Protein AF-A0A842VPJ2-F1 (afdb_monomer)

pLDDT: mean 79.53, std 15.37, range [38.62, 92.56]

Solvent-accessible surface area (backbone atoms only — not comparable to full-atom values): 7334 Å² total; per-residue (Å²): 133,56,75,64,55,56,50,52,54,50,51,54,53,50,52,51,50,52,53,52,52,51,49,50,48,55,50,49,56,51,44,50,72,58,50,77,75,62,85,78,90,66,88,62,75,72,79,68,69,57,56,67,57,38,39,53,52,50,53,52,51,48,57,45,33,76,76,62,39,69,60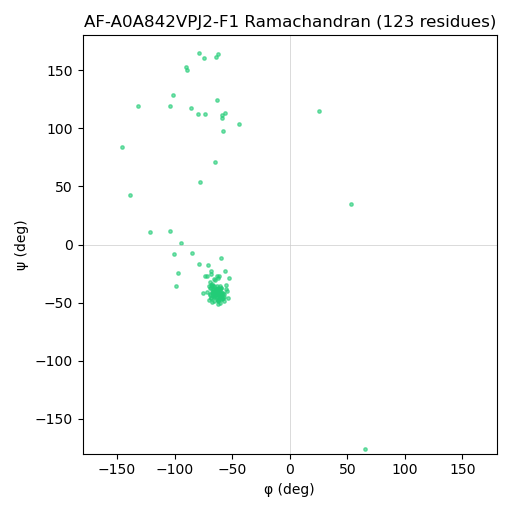,55,47,48,50,53,48,67,74,48,54,71,68,48,50,51,52,37,30,60,51,63,72,52,89,72,61,86,92,53,83,42,63,68,50,53,33,54,50,53,50,51,53,48,53,50,51,51,53,53,59,62,72,75,107

Structure (mmCIF, N/CA/C/O backbone):
data_AF-A0A842VPJ2-F1
#
_entry.id   AF-A0A842VPJ2-F1
#
loop_
_atom_site.group_PDB
_atom_site.id
_atom_site.type_symbol
_atom_site.label_atom_id
_atom_site.label_alt_id
_atom_site.label_comp_id
_atom_site.label_asym_id
_atom_site.label_entity_id
_atom_site.label_seq_id
_atom_site.pdbx_PDB_ins_code
_atom_site.Cartn_x
_atom_site.Cartn_y
_atom_site.Cartn_z
_atom_site.occupancy
_atom_site.B_iso_or_equiv
_atom_site.auth_seq_id
_atom_site.auth_comp_id
_atom_site.auth_asym_id
_atom_site.auth_atom_id
_atom_site.pdbx_PDB_model_num
ATOM 1 N N . MET A 1 1 ? -32.706 -4.611 47.253 1.00 58.28 1 MET A N 1
ATOM 2 C CA . MET A 1 1 ? -31.402 -4.328 46.621 1.00 58.28 1 MET A CA 1
ATOM 3 C C . MET A 1 1 ? -30.574 -3.398 47.491 1.00 58.28 1 MET A C 1
ATOM 5 O O . MET A 1 1 ? -30.997 -2.268 47.732 1.00 58.28 1 MET A O 1
ATOM 9 N N . THR A 1 2 ? -29.417 -3.854 47.962 1.00 82.69 2 THR A N 1
ATOM 10 C CA . THR A 1 2 ? -28.475 -3.043 48.752 1.00 82.69 2 THR A CA 1
ATOM 11 C C . THR A 1 2 ? -27.722 -2.041 47.863 1.00 82.69 2 THR A C 1
ATOM 13 O O . THR A 1 2 ? -27.651 -2.195 46.641 1.00 82.69 2 THR A O 1
ATOM 16 N N . LYS A 1 3 ? -27.140 -0.980 48.449 1.00 83.38 3 LYS A N 1
ATOM 17 C CA . LYS A 1 3 ? -26.315 -0.012 47.690 1.00 83.38 3 LYS A CA 1
ATOM 18 C C . LYS A 1 3 ? -25.165 -0.705 46.941 1.00 83.38 3 LYS A C 1
ATOM 20 O O . LYS A 1 3 ? -24.852 -0.315 45.821 1.00 83.38 3 LYS A O 1
ATOM 25 N N . ILE A 1 4 ? -24.597 -1.757 47.532 1.00 89.56 4 ILE A N 1
ATOM 26 C CA . ILE A 1 4 ? -23.518 -2.563 46.949 1.00 89.56 4 ILE A CA 1
ATOM 27 C C . ILE A 1 4 ? -24.004 -3.334 45.717 1.00 89.56 4 ILE A C 1
ATOM 29 O O . ILE A 1 4 ? -23.329 -3.324 44.693 1.00 89.56 4 ILE A O 1
ATOM 33 N N . GLU A 1 5 ? -25.190 -3.941 45.765 1.00 89.31 5 GLU A N 1
ATOM 34 C CA . GLU A 1 5 ? -25.774 -4.636 44.605 1.00 89.31 5 GLU A CA 1
ATOM 35 C C . GLU A 1 5 ? -26.034 -3.684 43.433 1.00 89.31 5 GLU A C 1
ATOM 37 O O . GLU A 1 5 ? -25.764 -4.028 42.283 1.00 89.31 5 GLU A O 1
ATOM 42 N N . LYS A 1 6 ? -26.471 -2.447 43.713 1.00 86.12 6 LYS A N 1
ATOM 43 C CA . LYS A 1 6 ? -26.617 -1.412 42.676 1.00 86.12 6 LYS A CA 1
ATOM 44 C C . LYS A 1 6 ? -25.277 -1.038 42.039 1.00 86.12 6 LYS A C 1
ATOM 46 O O . LYS A 1 6 ? -25.230 -0.799 40.837 1.00 86.12 6 LYS A O 1
ATOM 51 N N . ILE A 1 7 ? -24.199 -0.973 42.822 1.00 89.31 7 ILE A N 1
ATOM 52 C CA . ILE A 1 7 ? -22.852 -0.684 42.308 1.00 89.31 7 ILE A CA 1
ATOM 53 C C . ILE A 1 7 ? -22.344 -1.851 41.456 1.00 89.31 7 ILE A C 1
ATOM 55 O O . ILE A 1 7 ? -21.895 -1.619 40.339 1.00 89.31 7 ILE A O 1
ATOM 59 N N . LYS A 1 8 ? -22.497 -3.098 41.920 1.00 88.94 8 LYS A N 1
ATOM 60 C CA . LYS A 1 8 ? -22.131 -4.296 41.145 1.00 88.94 8 LYS A CA 1
ATOM 61 C C . LYS A 1 8 ? -22.862 -4.357 39.802 1.00 88.94 8 LYS A C 1
ATOM 63 O O . LYS A 1 8 ? -22.237 -4.593 38.778 1.00 88.94 8 LYS A O 1
ATOM 68 N N . SER A 1 9 ? -24.158 -4.046 39.784 1.00 87.69 9 SER A N 1
ATOM 69 C CA . SER A 1 9 ? -24.937 -3.974 38.541 1.00 87.69 9 SER A CA 1
ATOM 70 C C . SER A 1 9 ? -24.441 -2.881 37.582 1.00 87.69 9 SER A C 1
ATOM 72 O O . SER A 1 9 ? -24.430 -3.090 36.370 1.00 87.69 9 SER A O 1
ATOM 74 N N . LYS A 1 10 ? -23.985 -1.730 38.098 1.00 88.88 10 LYS A N 1
ATOM 75 C CA . LYS A 1 10 ? -23.363 -0.684 37.269 1.00 88.88 10 LYS A CA 1
ATOM 76 C C . LYS A 1 10 ? -22.029 -1.137 36.679 1.00 88.88 10 LYS A C 1
ATOM 78 O O . LYS A 1 10 ? -21.795 -0.871 35.507 1.00 88.88 10 LYS A O 1
ATOM 83 N N . ILE A 1 11 ? -21.196 -1.826 37.462 1.00 92.44 11 ILE A N 1
ATOM 84 C CA . ILE A 1 11 ? -19.914 -2.379 36.994 1.00 92.44 11 ILE A CA 1
ATOM 85 C C . ILE A 1 11 ? -20.160 -3.382 35.864 1.00 92.44 11 ILE A C 1
ATOM 87 O O . ILE A 1 11 ? -19.631 -3.194 34.776 1.00 92.44 11 ILE A O 1
ATOM 91 N N . GLN A 1 12 ? -21.067 -4.339 36.070 1.00 91.56 12 GLN A N 1
ATOM 92 C CA . GLN A 1 12 ? -21.441 -5.326 35.052 1.00 91.56 12 GLN A CA 1
ATOM 93 C C . GLN A 1 12 ? -21.898 -4.665 33.742 1.00 91.56 12 GLN A C 1
ATOM 95 O O . GLN A 1 12 ? -21.573 -5.110 32.646 1.00 91.56 12 GLN A O 1
ATOM 100 N N . ARG A 1 13 ? -22.661 -3.571 33.842 1.00 89.56 13 ARG A N 1
ATOM 101 C CA . ARG A 1 13 ? -23.142 -2.834 32.669 1.00 89.56 13 ARG A CA 1
ATOM 102 C C . ARG A 1 13 ? -22.011 -2.129 31.919 1.00 89.56 13 ARG A C 1
ATOM 104 O O . ARG A 1 13 ? -22.074 -2.043 30.698 1.00 89.56 13 ARG A O 1
ATOM 111 N N . ILE A 1 14 ? -21.003 -1.632 32.634 1.00 92.31 14 ILE A N 1
ATOM 112 C CA . ILE A 1 14 ? -19.806 -1.025 32.041 1.00 92.31 14 ILE A CA 1
ATOM 113 C C . ILE A 1 14 ? -18.953 -2.095 31.355 1.00 92.31 14 ILE A C 1
ATOM 115 O O . ILE A 1 14 ? -18.493 -1.866 30.244 1.00 92.31 14 ILE A O 1
ATOM 119 N N . GLU A 1 15 ? -18.781 -3.264 31.969 1.00 92.56 15 GLU A N 1
ATOM 120 C CA . GLU A 1 15 ? -18.044 -4.384 31.368 1.00 92.56 15 GLU A CA 1
ATOM 121 C C . GLU A 1 15 ? -18.694 -4.845 30.061 1.00 92.56 15 GLU A C 1
ATOM 123 O O . GLU A 1 15 ? -18.013 -4.952 29.045 1.00 92.56 15 GLU A O 1
ATOM 128 N N . ASN A 1 16 ? -20.021 -4.997 30.052 1.00 91.19 16 ASN A N 1
ATOM 129 C CA . ASN A 1 16 ? -20.759 -5.332 28.834 1.00 91.19 16 ASN A CA 1
ATOM 130 C C . ASN A 1 16 ? -20.591 -4.256 27.748 1.00 91.19 16 ASN A C 1
ATOM 132 O O . ASN A 1 16 ? -20.350 -4.587 26.594 1.00 91.19 16 ASN A O 1
ATOM 136 N N . LEU A 1 17 ? -20.656 -2.971 28.122 1.00 90.19 17 LEU A N 1
ATOM 137 C CA . LEU A 1 17 ? -20.406 -1.859 27.196 1.00 90.19 17 LEU A CA 1
ATOM 138 C C . 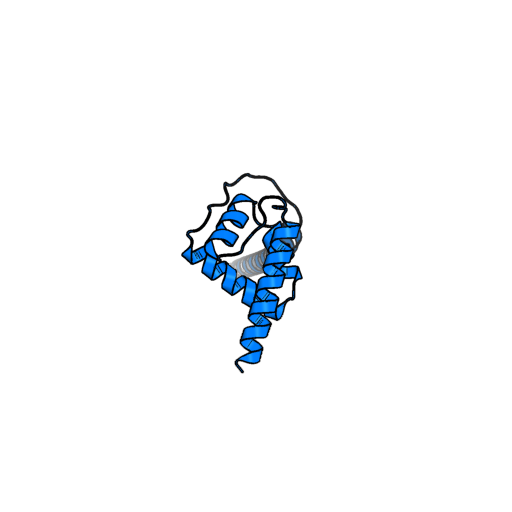LEU A 1 17 ? -18.994 -1.911 26.603 1.00 90.19 17 LEU A C 1
ATOM 140 O O . LEU A 1 17 ? -18.816 -1.647 25.420 1.00 90.19 17 LEU A O 1
ATOM 144 N N . ILE A 1 18 ? -17.989 -2.242 27.412 1.00 91.12 18 ILE A N 1
ATOM 145 C CA . ILE A 1 18 ? -16.605 -2.366 26.948 1.00 91.12 18 ILE A CA 1
ATOM 146 C C . ILE A 1 18 ? -16.466 -3.536 25.970 1.00 91.12 18 ILE A C 1
ATOM 148 O O . ILE A 1 18 ? -15.764 -3.405 24.970 1.00 91.12 18 ILE A O 1
ATOM 152 N N . ASP A 1 19 ? -17.114 -4.666 26.235 1.00 92.19 19 ASP A N 1
ATOM 153 C CA . ASP A 1 19 ? -17.050 -5.825 25.345 1.00 92.19 19 ASP A CA 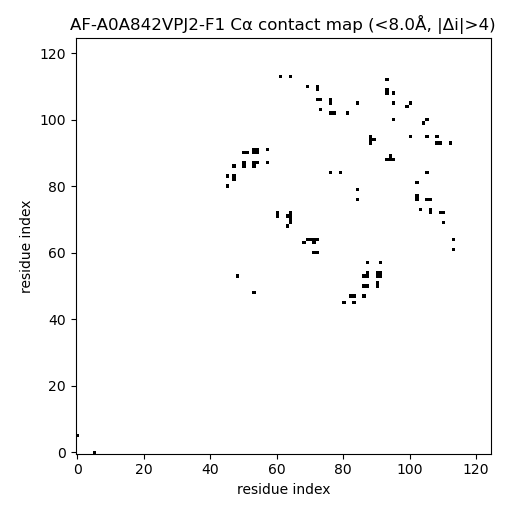1
ATOM 154 C C . ASP A 1 19 ? -17.801 -5.601 24.029 1.00 92.19 19 ASP A C 1
ATOM 156 O O . ASP A 1 19 ? -17.315 -6.031 22.981 1.00 92.19 19 ASP A O 1
ATOM 160 N N . ASP A 1 20 ? -18.917 -4.875 24.051 1.00 84.06 20 ASP A N 1
ATOM 161 C CA . ASP A 1 20 ? -19.605 -4.448 22.831 1.00 84.06 20 ASP A CA 1
ATOM 162 C C . ASP A 1 20 ? -18.724 -3.488 22.018 1.00 84.06 20 ASP A C 1
ATOM 164 O O . ASP A 1 20 ? -18.501 -3.722 20.834 1.00 84.06 20 ASP A O 1
ATOM 168 N N . LEU A 1 21 ? -18.086 -2.501 22.661 1.00 86.62 21 LEU A N 1
ATOM 169 C CA . LEU A 1 21 ? -17.133 -1.609 21.989 1.00 86.62 21 LEU A CA 1
ATOM 170 C C . LEU A 1 21 ? -15.935 -2.361 21.389 1.00 86.62 21 LEU A C 1
ATOM 172 O O . LEU A 1 21 ? -15.474 -2.016 20.306 1.00 86.62 21 LEU A O 1
ATOM 176 N N . LYS A 1 22 ? -15.415 -3.398 22.059 1.00 85.38 22 LYS A N 1
ATOM 177 C CA . LYS A 1 22 ? -14.340 -4.239 21.501 1.00 85.38 22 LYS A CA 1
ATOM 178 C C . LYS A 1 22 ? -14.807 -5.020 20.276 1.00 85.38 22 LYS A C 1
ATOM 180 O O . LYS A 1 22 ? -14.042 -5.138 19.323 1.00 85.38 22 LYS A O 1
ATOM 185 N N . LYS A 1 23 ? -16.031 -5.557 20.292 1.00 84.81 23 LYS A N 1
ATOM 186 C CA . LYS A 1 23 ? -16.614 -6.232 19.123 1.00 84.81 23 LYS A CA 1
ATOM 187 C C . LYS A 1 23 ? -16.807 -5.252 17.975 1.00 84.81 23 LYS A C 1
ATOM 189 O O . LYS A 1 23 ? -16.408 -5.581 16.867 1.00 84.81 23 LYS A O 1
ATOM 194 N N . ASP A 1 24 ? -17.307 -4.052 18.256 1.00 76.44 24 ASP A N 1
ATOM 195 C CA . ASP A 1 24 ? -17.452 -2.988 17.263 1.00 76.44 24 ASP A CA 1
ATOM 196 C C . ASP A 1 24 ? -16.094 -2.584 16.677 1.00 76.44 24 ASP A C 1
ATOM 198 O O . ASP A 1 24 ? -15.984 -2.414 15.471 1.00 76.44 24 ASP A O 1
ATOM 202 N N . ILE A 1 25 ? -15.028 -2.500 17.483 1.00 82.38 25 ILE A N 1
ATOM 203 C CA . ILE A 1 25 ? -13.665 -2.248 16.981 1.00 82.38 25 ILE A CA 1
ATOM 204 C C . ILE A 1 25 ? -13.199 -3.382 16.062 1.00 82.38 25 ILE A C 1
ATOM 206 O O . ILE A 1 25 ? -12.717 -3.106 14.969 1.00 82.38 25 ILE A O 1
ATOM 210 N N . VAL A 1 26 ? -13.364 -4.647 16.458 1.00 80.75 26 VAL A N 1
ATOM 211 C CA . VAL A 1 26 ? -12.972 -5.800 15.624 1.00 80.75 26 VAL A CA 1
ATOM 212 C C . VAL A 1 26 ? -13.781 -5.841 14.324 1.00 80.75 26 VAL A C 1
ATOM 214 O O . VAL A 1 26 ? -13.217 -6.108 13.264 1.00 80.75 26 VAL A O 1
ATOM 217 N N . GLN A 1 27 ? -15.078 -5.540 14.393 1.00 75.19 27 GLN A N 1
ATOM 218 C CA . GLN A 1 27 ? -15.973 -5.427 13.244 1.00 75.19 27 GLN A CA 1
ATOM 219 C C . GLN A 1 27 ? -15.518 -4.291 12.324 1.00 75.19 27 GLN A C 1
ATOM 221 O O . GLN A 1 27 ? -15.343 -4.509 11.136 1.00 75.19 27 GLN A O 1
ATOM 226 N N . LEU A 1 28 ? -15.218 -3.110 12.868 1.00 74.69 28 LEU A N 1
ATOM 227 C CA . LEU A 1 28 ? -14.733 -1.963 12.104 1.00 74.69 28 LEU A CA 1
ATOM 228 C C . LEU A 1 28 ? -13.346 -2.212 11.503 1.00 74.69 28 LEU A C 1
ATOM 230 O O . LEU A 1 28 ? -13.094 -1.784 10.384 1.00 74.69 28 LEU A O 1
ATOM 234 N N . GLU A 1 29 ? -12.445 -2.925 12.177 1.00 73.25 29 GLU A N 1
ATOM 235 C CA . GLU A 1 29 ? -11.147 -3.329 11.619 1.00 73.25 29 GLU A CA 1
ATOM 236 C C . GLU A 1 29 ? -11.296 -4.356 10.483 1.00 73.25 29 GLU A C 1
ATOM 238 O O . GLU A 1 29 ? -10.538 -4.318 9.510 1.00 73.25 29 GLU A O 1
ATOM 243 N N . GLN A 1 30 ? -12.272 -5.263 10.575 1.00 65.62 30 GLN A N 1
ATOM 244 C CA . GLN A 1 30 ? -12.620 -6.204 9.504 1.00 65.62 30 GLN A CA 1
ATOM 245 C C . GLN A 1 30 ? -13.317 -5.494 8.337 1.00 65.62 30 GLN A C 1
ATOM 247 O O . GLN A 1 30 ? -12.949 -5.707 7.182 1.00 65.62 30 GLN A O 1
ATOM 252 N N . ASP A 1 31 ? -14.215 -4.561 8.633 1.00 51.28 31 ASP A N 1
ATOM 253 C CA . ASP A 1 31 ? -14.910 -3.744 7.649 1.00 51.28 31 ASP A CA 1
ATOM 254 C C . ASP A 1 31 ? -13.947 -2.763 6.979 1.00 51.28 31 ASP A C 1
ATOM 256 O O . ASP A 1 31 ? -14.088 -2.528 5.788 1.00 51.28 31 ASP A O 1
ATOM 260 N N . THR A 1 32 ? -12.910 -2.251 7.655 1.00 49.16 32 THR A N 1
ATOM 261 C CA . THR A 1 32 ? -11.842 -1.437 7.032 1.00 49.16 32 THR A CA 1
ATOM 262 C C . THR A 1 32 ? -11.012 -2.284 6.060 1.00 49.16 32 THR A C 1
ATOM 264 O O . THR A 1 32 ? -10.667 -1.818 4.973 1.00 49.16 32 THR A O 1
ATOM 267 N N . LYS A 1 33 ? -10.784 -3.570 6.378 1.00 47.38 33 LYS A N 1
ATOM 268 C CA . LYS A 1 33 ? -10.193 -4.546 5.442 1.00 47.38 33 LYS A CA 1
ATOM 269 C C . LYS A 1 33 ? -11.125 -4.884 4.266 1.00 47.38 33 LYS A C 1
ATOM 271 O O . LYS A 1 33 ? -10.638 -5.288 3.209 1.00 47.38 33 LYS A O 1
ATOM 276 N N . GLU A 1 34 ? -12.440 -4.691 4.397 1.00 43.56 34 GLU A N 1
ATOM 277 C CA . GLU A 1 34 ? -13.411 -4.885 3.308 1.00 43.56 34 GLU A CA 1
ATOM 278 C C . GLU A 1 34 ? -13.808 -3.601 2.551 1.00 43.56 34 GLU A C 1
ATOM 280 O O . GLU A 1 34 ? -14.138 -3.691 1.369 1.00 43.56 34 GLU A O 1
ATOM 285 N N . THR A 1 35 ? -13.702 -2.405 3.141 1.00 41.06 35 THR A N 1
ATOM 286 C CA . THR A 1 35 ? -14.099 -1.110 2.543 1.00 41.06 35 THR A CA 1
ATOM 287 C C . THR A 1 35 ? -12.951 -0.280 1.964 1.00 41.06 35 THR A C 1
ATOM 289 O O . THR A 1 35 ? -13.223 0.605 1.150 1.00 41.06 35 THR A O 1
ATOM 292 N N . GLU A 1 36 ? -11.677 -0.650 2.163 1.00 40.66 36 GLU A N 1
ATOM 293 C CA . GLU A 1 36 ? -10.601 -0.238 1.235 1.00 40.66 36 GLU A CA 1
ATOM 294 C C . GLU A 1 36 ? -10.850 -0.730 -0.210 1.00 40.66 36 GLU A C 1
ATOM 296 O O . GLU A 1 36 ? -10.237 -0.239 -1.163 1.00 40.66 36 GLU A O 1
ATOM 301 N N . LYS A 1 37 ? -11.824 -1.632 -0.418 1.00 42.88 37 LYS A N 1
ATOM 302 C CA . LYS A 1 37 ? -12.268 -2.051 -1.752 1.00 42.88 37 LYS A CA 1
ATOM 303 C C . LYS A 1 37 ? -13.060 -0.989 -2.522 1.00 42.88 37 LYS A C 1
ATOM 305 O O . LYS A 1 37 ? -13.125 -1.118 -3.740 1.00 42.88 37 LYS A O 1
ATOM 310 N N . ASN A 1 38 ? -13.621 0.067 -1.915 1.00 39.12 38 ASN A N 1
ATOM 311 C CA . ASN A 1 38 ? -14.492 1.001 -2.651 1.00 39.12 38 ASN A CA 1
ATOM 312 C C . ASN A 1 38 ? -14.394 2.475 -2.204 1.00 39.12 38 ASN A C 1
ATOM 314 O O . ASN A 1 38 ? -15.231 2.987 -1.477 1.00 39.12 38 ASN A O 1
ATOM 318 N N . LYS A 1 39 ? -13.396 3.182 -2.753 1.00 50.50 39 LYS A N 1
ATOM 319 C CA . LYS A 1 39 ? -13.447 4.580 -3.239 1.00 50.50 39 LYS A CA 1
ATOM 320 C C . LYS A 1 39 ? -14.507 5.523 -2.624 1.00 50.50 39 LYS A C 1
ATOM 322 O O . LYS A 1 39 ? -15.646 5.552 -3.088 1.00 50.50 39 LYS A O 1
ATOM 327 N N . THR A 1 40 ? -14.035 6.548 -1.916 1.00 38.62 40 THR A N 1
ATOM 328 C CA . THR A 1 40 ? -14.586 7.906 -2.077 1.00 38.62 40 THR A CA 1
ATOM 329 C C . THR A 1 40 ? -13.476 8.935 -2.243 1.00 38.62 40 THR A C 1
ATOM 331 O O . THR A 1 40 ? -12.590 9.117 -1.413 1.00 38.62 40 THR A O 1
ATOM 334 N N . LYS A 1 41 ? -13.536 9.591 -3.405 1.00 45.28 41 LYS A N 1
ATOM 335 C CA . LYS A 1 41 ? -12.705 10.702 -3.858 1.00 45.28 41 LYS A CA 1
ATOM 336 C C . LYS A 1 41 ? -12.806 11.874 -2.877 1.00 45.28 41 LYS A C 1
ATOM 338 O O . LYS A 1 41 ? -13.672 12.727 -3.021 1.00 45.28 41 LYS A O 1
ATOM 343 N N . ILE A 1 42 ? -11.846 11.990 -1.978 1.00 41.34 42 ILE A N 1
ATOM 344 C CA . ILE A 1 42 ? -11.274 13.296 -1.672 1.00 41.34 42 ILE A CA 1
ATOM 345 C C . ILE A 1 42 ? -9.931 13.258 -2.387 1.00 41.34 42 ILE A C 1
ATOM 347 O O . ILE A 1 42 ? -9.115 12.382 -2.106 1.00 41.34 42 ILE A O 1
ATOM 351 N N . LYS A 1 43 ? -9.695 14.166 -3.342 1.00 45.62 43 LYS A N 1
ATOM 352 C CA . LYS A 1 43 ? -8.325 14.518 -3.731 1.00 45.62 43 LYS A CA 1
ATOM 353 C C . LYS A 1 43 ? -7.685 15.173 -2.499 1.00 45.62 43 LYS A C 1
ATOM 355 O O . LYS A 1 43 ? -7.480 16.378 -2.473 1.00 45.62 43 LYS A O 1
ATOM 360 N N . LYS A 1 44 ? -7.404 14.386 -1.454 1.00 44.03 44 LYS A N 1
ATOM 361 C CA . LYS A 1 44 ? -6.223 14.634 -0.648 1.00 44.03 44 LYS A CA 1
ATOM 362 C C . LYS A 1 44 ? -5.127 14.529 -1.689 1.00 44.03 44 LYS A C 1
ATOM 364 O O . LYS A 1 44 ? -4.980 13.479 -2.316 1.00 44.03 44 LYS A O 1
ATOM 369 N N . THR A 1 45 ? -4.486 15.647 -1.994 1.00 49.81 45 THR A N 1
ATOM 370 C CA . THR A 1 45 ? -3.129 15.614 -2.521 1.00 49.81 45 THR A CA 1
ATOM 371 C C . THR A 1 45 ? -2.414 14.598 -1.652 1.00 49.81 45 THR A C 1
ATOM 373 O O . THR A 1 45 ? -2.244 14.820 -0.456 1.00 49.81 45 THR A O 1
ATOM 376 N N . GLU A 1 46 ? -2.202 13.404 -2.203 1.00 67.25 46 GLU A N 1
ATOM 377 C CA . GLU A 1 46 ? -1.456 12.369 -1.514 1.00 67.25 46 GLU A CA 1
ATOM 378 C C . GLU A 1 46 ? -0.103 13.014 -1.271 1.00 67.25 46 GLU A C 1
ATOM 380 O O . GLU A 1 46 ? 0.586 13.338 -2.239 1.00 67.25 46 GLU A O 1
ATOM 385 N N . GLU A 1 47 ? 0.194 13.345 -0.012 1.00 75.50 47 GLU A N 1
ATOM 386 C CA . GLU A 1 47 ? 1.460 13.974 0.328 1.00 75.50 47 GLU A CA 1
ATOM 387 C C . GLU A 1 47 ? 2.550 13.050 -0.185 1.00 75.50 47 GLU A C 1
ATOM 389 O O . GLU A 1 47 ? 2.662 11.902 0.248 1.00 75.50 47 GLU A O 1
ATOM 394 N N . ILE A 1 48 ? 3.287 13.530 -1.185 1.00 80.19 48 ILE A N 1
ATOM 395 C CA . ILE A 1 48 ? 4.349 12.760 -1.808 1.00 80.19 48 ILE A CA 1
ATOM 396 C C . ILE A 1 48 ? 5.488 12.739 -0.792 1.00 80.19 48 ILE A C 1
ATOM 398 O O . ILE A 1 48 ? 6.077 13.793 -0.529 1.00 80.19 48 ILE A O 1
ATOM 402 N N . PRO A 1 49 ? 5.808 11.576 -0.201 1.00 81.44 49 PRO A N 1
ATOM 403 C CA . PRO A 1 49 ? 6.875 11.494 0.777 1.00 81.44 49 PRO A CA 1
ATOM 404 C C . PRO A 1 49 ? 8.215 11.837 0.128 1.00 81.44 49 PRO A C 1
ATOM 406 O O . PRO A 1 49 ? 8.388 11.755 -1.092 1.00 81.44 49 PRO A O 1
ATOM 409 N N . ASN A 1 50 ? 9.203 12.180 0.950 1.00 86.06 50 ASN A N 1
ATOM 410 C CA . ASN A 1 50 ? 10.558 12.372 0.450 1.00 86.06 50 ASN A CA 1
ATOM 411 C C . ASN A 1 50 ? 11.131 11.066 -0.147 1.00 86.06 50 ASN A C 1
ATOM 413 O O . ASN A 1 50 ? 10.647 9.957 0.096 1.00 86.06 50 ASN A O 1
ATOM 417 N N . SER A 1 51 ? 12.208 11.198 -0.920 1.00 84.88 51 SER A N 1
ATOM 418 C CA . SER A 1 51 ? 12.826 10.073 -1.631 1.00 84.88 51 SER A CA 1
ATOM 419 C C . SER A 1 51 ? 13.341 8.961 -0.713 1.00 84.88 51 SER A C 1
ATOM 421 O O . SER A 1 51 ? 13.396 7.812 -1.143 1.00 84.88 51 SER A O 1
ATOM 423 N N . LYS A 1 52 ? 13.708 9.271 0.538 1.00 84.06 52 LYS A N 1
ATOM 424 C CA . LYS A 1 52 ? 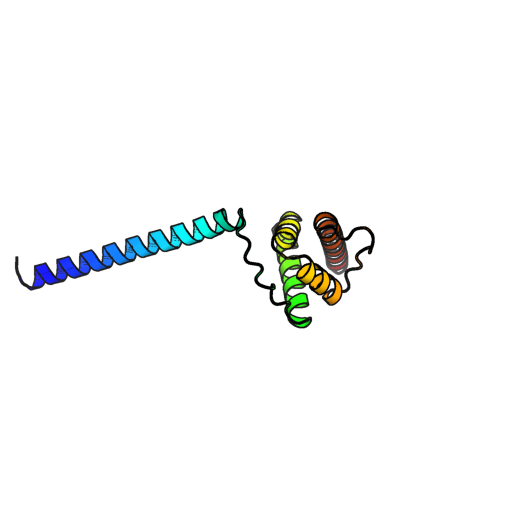14.158 8.270 1.514 1.00 84.06 52 LYS A CA 1
ATOM 425 C C . LYS A 1 52 ? 13.001 7.353 1.910 1.00 84.06 52 LYS A C 1
ATOM 427 O O . LYS A 1 52 ? 13.129 6.140 1.794 1.00 84.06 52 LYS A O 1
ATOM 432 N N . ILE A 1 53 ? 11.858 7.935 2.266 1.00 84.81 53 ILE A N 1
ATOM 433 C CA . ILE A 1 53 ? 10.651 7.184 2.632 1.00 84.81 53 ILE A CA 1
ATOM 434 C C . ILE A 1 53 ? 10.158 6.354 1.440 1.00 84.81 53 ILE A C 1
ATOM 436 O O . ILE A 1 53 ? 9.801 5.193 1.592 1.00 84.81 53 ILE A O 1
ATOM 440 N N . LEU A 1 54 ? 10.194 6.901 0.221 1.00 89.25 54 LEU A N 1
ATOM 441 C CA . LEU A 1 54 ? 9.790 6.160 -0.982 1.00 89.25 54 LEU A CA 1
ATOM 442 C C . LEU A 1 54 ? 10.677 4.939 -1.283 1.00 89.25 54 LEU A C 1
ATOM 444 O O . LEU A 1 54 ? 10.200 3.984 -1.900 1.00 89.25 54 LEU A O 1
ATOM 448 N N . LYS A 1 55 ? 11.945 4.955 -0.858 1.00 88.56 55 LYS A N 1
ATOM 449 C CA . LYS A 1 55 ? 12.836 3.786 -0.935 1.00 88.56 55 LYS A CA 1
ATOM 450 C C . LYS A 1 55 ? 12.502 2.749 0.132 1.00 88.56 55 LYS A C 1
ATOM 452 O O . LYS A 1 55 ? 12.446 1.566 -0.180 1.00 88.56 55 LYS A O 1
ATOM 457 N N . GLU A 1 56 ? 12.213 3.188 1.354 1.00 87.88 56 GLU A N 1
ATOM 458 C CA . GLU A 1 56 ? 11.766 2.299 2.436 1.00 87.88 56 GLU A CA 1
ATOM 459 C C . GLU A 1 56 ? 10.466 1.577 2.043 1.00 87.88 56 GLU A C 1
ATOM 461 O O . GLU A 1 56 ? 10.392 0.353 2.113 1.00 87.88 56 GLU A O 1
ATOM 466 N N . VAL A 1 57 ? 9.496 2.308 1.481 1.00 89.25 57 VAL A N 1
ATOM 467 C CA . VAL A 1 57 ? 8.252 1.726 0.948 1.00 89.25 57 VAL A CA 1
ATOM 468 C C . VAL A 1 57 ? 8.528 0.708 -0.164 1.00 89.25 57 VAL A C 1
ATOM 470 O O . VAL A 1 57 ? 7.849 -0.311 -0.236 1.00 89.25 57 VAL A O 1
ATOM 473 N N . TYR A 1 58 ? 9.515 0.945 -1.033 1.00 91.75 58 TYR A N 1
ATOM 474 C CA . TYR A 1 58 ? 9.892 -0.016 -2.076 1.00 91.75 58 TYR A CA 1
ATOM 475 C C . TYR A 1 58 ? 10.484 -1.299 -1.494 1.00 91.75 58 TYR A C 1
ATOM 477 O O . TYR A 1 58 ? 10.153 -2.393 -1.956 1.00 91.75 58 TYR A O 1
ATOM 485 N N . ASP A 1 59 ? 11.326 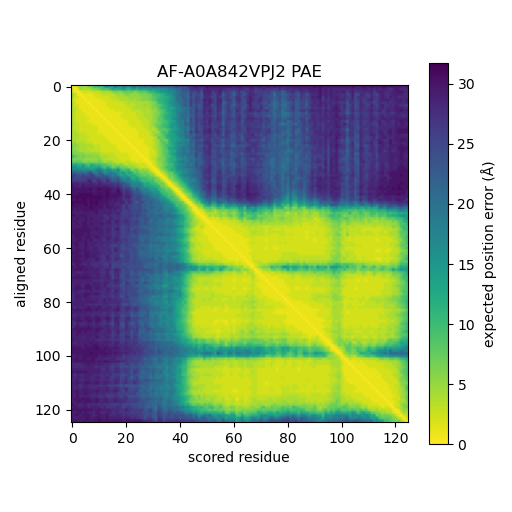-1.185 -0.468 1.00 90.06 59 ASP A N 1
ATOM 486 C CA . ASP A 1 59 ? 11.883 -2.346 0.219 1.00 90.06 59 ASP A CA 1
ATOM 487 C C . ASP A 1 59 ? 10.809 -3.136 0.973 1.00 90.06 59 ASP A C 1
ATOM 489 O O . ASP A 1 59 ? 10.805 -4.367 0.918 1.00 90.06 59 ASP A O 1
ATOM 493 N N . ASP A 1 60 ? 9.858 -2.463 1.614 1.00 89.06 60 ASP A N 1
ATOM 494 C CA . ASP A 1 60 ? 8.739 -3.123 2.288 1.00 89.06 60 ASP A CA 1
ATOM 495 C C . ASP A 1 60 ? 7.767 -3.774 1.298 1.00 89.06 60 ASP A C 1
ATOM 497 O O . ASP A 1 60 ? 7.307 -4.900 1.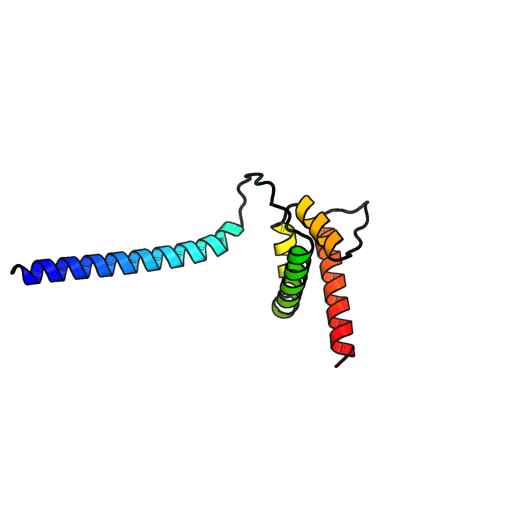518 1.00 89.06 60 ASP A O 1
ATOM 501 N N . LEU A 1 61 ? 7.521 -3.130 0.155 1.00 91.12 61 LEU A N 1
ATOM 502 C CA . LEU A 1 61 ? 6.746 -3.713 -0.935 1.00 91.12 61 LEU A CA 1
ATOM 503 C C . LEU A 1 61 ? 7.450 -4.948 -1.518 1.00 91.12 61 LEU A C 1
ATOM 505 O O . LEU A 1 61 ? 6.794 -5.947 -1.804 1.00 91.12 61 LEU A O 1
ATOM 509 N N . TYR A 1 62 ? 8.781 -4.927 -1.632 1.00 90.06 62 TYR A N 1
ATOM 510 C CA . TYR A 1 62 ? 9.566 -6.083 -2.070 1.00 90.06 62 TYR A CA 1
ATOM 511 C C . TYR A 1 62 ? 9.499 -7.247 -1.073 1.00 90.06 62 TYR A C 1
ATOM 513 O O . TYR A 1 62 ? 9.297 -8.393 -1.479 1.00 90.06 62 TYR A O 1
ATOM 521 N N . LYS A 1 63 ? 9.616 -6.975 0.235 1.00 88.50 63 LYS A N 1
ATOM 522 C CA . LYS A 1 63 ? 9.417 -7.997 1.282 1.00 88.50 63 LYS A CA 1
ATOM 523 C C . LYS A 1 63 ? 8.015 -8.596 1.202 1.00 88.50 63 LYS A C 1
ATOM 525 O O . LYS A 1 63 ? 7.853 -9.809 1.289 1.00 88.50 63 LYS A O 1
ATOM 530 N N . SER A 1 64 ? 7.010 -7.753 0.984 1.00 86.62 64 SER A N 1
ATOM 531 C CA . SER A 1 64 ? 5.620 -8.192 0.851 1.00 86.62 64 SER A CA 1
ATOM 532 C C . SER A 1 64 ? 5.423 -9.056 -0.397 1.00 86.62 64 SER A C 1
ATOM 534 O O . SER A 1 64 ? 4.792 -10.106 -0.319 1.00 86.62 64 SER A O 1
ATOM 536 N N . PHE A 1 65 ? 6.034 -8.680 -1.525 1.00 88.44 65 PHE A N 1
ATOM 537 C CA . PHE A 1 65 ? 6.032 -9.464 -2.765 1.00 88.44 65 PHE A CA 1
ATOM 538 C C . PHE A 1 65 ? 6.662 -10.851 -2.583 1.00 88.44 65 PHE A C 1
ATOM 540 O O . PHE A 1 65 ? 6.171 -11.835 -3.135 1.00 88.44 65 PHE A O 1
ATOM 547 N N . MET A 1 66 ? 7.723 -10.957 -1.779 1.00 84.25 66 MET A N 1
ATOM 548 C CA . MET A 1 66 ? 8.350 -12.247 -1.473 1.00 84.25 66 MET A CA 1
ATOM 549 C C . MET A 1 66 ? 7.415 -13.220 -0.746 1.00 84.25 66 MET A C 1
ATOM 551 O O . MET A 1 66 ? 7.561 -14.427 -0.934 1.00 84.25 66 MET A O 1
ATOM 555 N N . ASN A 1 67 ? 6.458 -12.701 0.032 1.00 79.19 67 ASN A N 1
ATOM 556 C CA . ASN A 1 67 ? 5.543 -13.487 0.860 1.00 79.19 67 ASN A CA 1
ATOM 557 C C . ASN A 1 67 ? 4.165 -13.712 0.210 1.00 79.19 67 ASN A C 1
ATOM 559 O O . ASN A 1 67 ? 3.573 -14.772 0.394 1.00 79.19 67 ASN A O 1
ATOM 563 N N . HIS A 1 68 ? 3.647 -12.724 -0.528 1.00 72.38 68 HIS A N 1
ATOM 564 C CA . HIS A 1 68 ? 2.251 -12.669 -0.991 1.00 72.38 68 HIS A CA 1
ATOM 565 C C . HIS A 1 68 ? 2.086 -12.590 -2.520 1.00 72.38 68 HIS A C 1
ATOM 567 O O . HIS A 1 68 ? 0.971 -12.383 -3.001 1.00 72.38 68 HIS A O 1
ATOM 573 N N . ASP A 1 69 ? 3.170 -12.807 -3.277 1.00 76.62 69 ASP A N 1
ATOM 574 C CA . ASP A 1 69 ? 3.188 -12.834 -4.747 1.00 76.62 69 ASP A CA 1
ATOM 575 C C . ASP A 1 69 ? 2.849 -11.467 -5.396 1.00 76.62 69 ASP A C 1
ATOM 577 O O . ASP A 1 69 ? 2.702 -10.438 -4.736 1.00 76.62 69 ASP A O 1
ATOM 581 N N . SER A 1 70 ? 2.767 -11.429 -6.725 1.00 81.56 70 SER A N 1
ATOM 582 C CA . SER A 1 70 ? 2.547 -10.245 -7.570 1.00 81.56 70 SER A CA 1
ATOM 583 C C . SER A 1 70 ? 1.286 -9.426 -7.255 1.00 81.56 70 SER A C 1
ATOM 585 O O . SER A 1 70 ? 1.266 -8.223 -7.522 1.00 81.56 70 SER A O 1
ATOM 587 N N . LYS A 1 71 ? 0.264 -10.021 -6.624 1.00 85.81 71 LYS A N 1
ATOM 588 C CA . LYS A 1 71 ? -1.003 -9.339 -6.294 1.00 85.81 71 LYS A CA 1
ATOM 589 C C . LYS A 1 71 ? -0.820 -8.138 -5.368 1.00 85.81 71 LYS A C 1
ATOM 591 O O . LYS A 1 71 ? -1.493 -7.128 -5.553 1.00 85.81 71 LYS A O 1
ATOM 596 N N . VAL A 1 72 ? 0.119 -8.215 -4.422 1.00 87.12 72 VAL A N 1
ATOM 597 C CA . VAL A 1 72 ? 0.379 -7.108 -3.485 1.00 87.12 72 VAL A CA 1
ATOM 598 C C . VAL A 1 72 ? 0.907 -5.865 -4.205 1.00 87.12 72 VAL A C 1
ATOM 600 O O . VAL A 1 72 ? 0.623 -4.736 -3.808 1.00 87.12 72 VAL A O 1
ATOM 603 N N . VAL A 1 73 ? 1.636 -6.065 -5.309 1.00 86.75 73 VAL A N 1
ATOM 604 C CA . VAL A 1 73 ? 2.124 -4.970 -6.149 1.00 86.75 73 VAL A CA 1
ATOM 605 C C . VAL A 1 73 ? 0.948 -4.335 -6.878 1.00 86.75 73 VAL A C 1
ATOM 607 O O . VAL A 1 73 ? 0.776 -3.123 -6.802 1.00 86.75 73 VAL A O 1
ATOM 610 N N . ASP A 1 74 ? 0.073 -5.130 -7.493 1.00 87.94 74 ASP A N 1
ATOM 611 C CA . ASP A 1 74 ? -1.120 -4.605 -8.166 1.00 87.94 74 ASP A CA 1
ATOM 612 C C . ASP A 1 74 ? -2.023 -3.797 -7.225 1.00 87.94 74 ASP A C 1
ATOM 614 O O . ASP A 1 74 ? -2.542 -2.746 -7.610 1.00 87.94 74 ASP A O 1
ATOM 618 N N . GLU A 1 75 ? -2.223 -4.275 -5.999 1.00 87.44 75 GLU A N 1
ATOM 619 C CA . GLU A 1 75 ? -3.029 -3.599 -4.980 1.00 87.44 75 GLU A CA 1
ATOM 620 C C . GLU A 1 75 ? -2.394 -2.279 -4.537 1.00 87.44 75 GLU A C 1
ATOM 622 O O . GLU A 1 75 ? -3.072 -1.246 -4.529 1.00 87.44 75 GLU A O 1
ATOM 627 N N . PHE A 1 76 ? -1.082 -2.270 -4.284 1.00 88.69 76 PHE A N 1
ATOM 628 C CA . PHE A 1 76 ? -0.334 -1.050 -3.986 1.00 88.69 76 PHE A CA 1
ATOM 629 C C . PHE A 1 76 ? -0.435 -0.026 -5.127 1.00 88.69 76 PHE A C 1
ATOM 631 O O . PHE A 1 76 ? -0.758 1.141 -4.913 1.00 88.69 76 PHE A O 1
ATOM 638 N N . ILE A 1 77 ? -0.241 -0.447 -6.376 1.00 89.56 77 ILE A N 1
ATOM 639 C CA . ILE A 1 77 ? -0.318 0.467 -7.521 1.00 89.56 77 ILE A CA 1
ATOM 640 C C . ILE A 1 77 ? -1.748 0.990 -7.736 1.00 89.56 77 ILE A C 1
ATOM 642 O O . ILE A 1 77 ? -1.965 2.150 -8.118 1.00 89.56 77 ILE A O 1
ATOM 646 N N . LYS A 1 78 ? -2.768 0.175 -7.456 1.00 88.75 78 LYS A N 1
ATOM 647 C CA . LYS A 1 78 ? -4.171 0.605 -7.517 1.00 88.75 78 LYS A CA 1
ATOM 648 C C . LYS A 1 78 ? -4.516 1.615 -6.425 1.00 88.75 78 LYS A C 1
ATOM 650 O O . LYS A 1 78 ? -5.247 2.557 -6.747 1.00 88.75 78 LYS A O 1
ATOM 655 N N . SER A 1 79 ? -3.975 1.473 -5.216 1.00 85.69 79 SER A N 1
ATOM 656 C CA . SER A 1 79 ? -4.275 2.359 -4.083 1.00 85.69 79 SER A CA 1
ATOM 657 C C . SER A 1 79 ? -3.623 3.743 -4.194 1.00 85.69 79 SER A C 1
ATOM 659 O O . SER A 1 79 ? -4.189 4.721 -3.711 1.00 85.69 79 SER A O 1
ATOM 661 N N . LYS A 1 80 ? -2.489 3.861 -4.895 1.00 87.19 80 LYS A N 1
ATOM 662 C CA . LYS A 1 80 ? -1.725 5.115 -5.041 1.00 87.19 80 LYS A CA 1
ATOM 663 C C . LYS A 1 80 ? -2.143 5.978 -6.220 1.00 87.19 80 LYS A C 1
ATOM 665 O O . LYS A 1 80 ? -2.596 5.471 -7.245 1.00 87.19 80 LYS A O 1
ATOM 670 N N . ASN A 1 81 ? -2.001 7.297 -6.128 1.00 87.56 81 ASN A N 1
ATOM 671 C CA . ASN A 1 81 ? -2.267 8.172 -7.271 1.00 87.56 81 ASN A CA 1
ATOM 672 C C . ASN A 1 81 ? -1.086 8.179 -8.272 1.00 87.56 81 ASN A C 1
ATOM 674 O O . ASN A 1 81 ? 0.015 7.725 -7.973 1.00 87.56 81 ASN A O 1
ATOM 678 N N . MET A 1 82 ? -1.299 8.675 -9.495 1.00 86.75 82 MET A N 1
ATOM 679 C CA . MET A 1 82 ? -0.243 8.656 -10.523 1.00 86.75 82 MET A CA 1
ATOM 680 C C . MET A 1 82 ? 0.964 9.540 -10.179 1.00 86.75 82 MET A C 1
ATOM 682 O O . MET A 1 82 ? 2.077 9.229 -10.595 1.00 86.75 82 MET A O 1
ATOM 686 N N . GLU A 1 83 ? 0.771 10.628 -9.434 1.00 88.12 83 GLU A N 1
ATOM 687 C CA . GLU A 1 83 ? 1.857 11.528 -9.026 1.00 88.12 83 GLU A CA 1
ATOM 688 C C . GLU A 1 83 ? 2.796 10.838 -8.032 1.00 88.12 83 GLU A C 1
ATOM 690 O O . GLU A 1 83 ? 4.011 10.821 -8.238 1.00 88.12 83 GLU A O 1
ATOM 695 N N . TYR A 1 84 ? 2.223 10.170 -7.030 1.00 89.56 84 TYR A N 1
ATOM 696 C CA . TYR A 1 84 ? 2.922 9.314 -6.085 1.00 89.56 84 TYR A CA 1
ATOM 697 C C . TYR A 1 84 ? 3.679 8.208 -6.816 1.00 89.56 84 TYR A C 1
ATOM 699 O O . TYR A 1 84 ? 4.869 8.022 -6.588 1.00 89.56 84 TYR A O 1
ATOM 707 N N .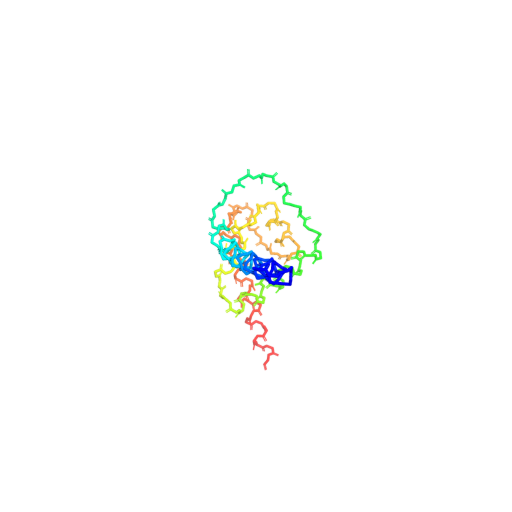 LEU A 1 85 ? 3.025 7.500 -7.742 1.00 90.31 85 LEU A N 1
ATOM 708 C CA . LEU A 1 85 ? 3.654 6.409 -8.490 1.00 90.31 85 LEU A CA 1
ATOM 709 C C . LEU A 1 85 ? 4.836 6.882 -9.341 1.00 90.31 85 LEU A C 1
ATOM 711 O O . LEU A 1 85 ? 5.859 6.201 -9.409 1.00 90.31 85 LEU A O 1
ATOM 715 N N . ASN A 1 86 ? 4.734 8.067 -9.944 1.00 88.94 86 ASN A N 1
ATOM 716 C CA . ASN A 1 86 ? 5.844 8.671 -10.675 1.00 88.94 86 ASN A CA 1
ATOM 717 C C . ASN A 1 86 ? 7.013 9.012 -9.736 1.00 88.94 86 ASN A C 1
ATOM 719 O O . ASN A 1 86 ? 8.164 8.714 -10.057 1.00 88.94 86 ASN A O 1
ATOM 723 N N . ALA A 1 87 ? 6.735 9.607 -8.572 1.00 88.94 87 ALA A N 1
ATOM 724 C CA . ALA A 1 87 ? 7.754 9.920 -7.570 1.00 88.94 87 ALA A CA 1
ATOM 725 C C . ALA A 1 87 ? 8.405 8.655 -6.989 1.00 88.94 87 ALA A C 1
ATOM 727 O O . ALA A 1 87 ? 9.624 8.609 -6.802 1.00 88.94 87 ALA A O 1
ATOM 728 N N . PHE A 1 88 ? 7.607 7.614 -6.761 1.00 91.75 88 PHE A N 1
ATOM 729 C CA . PHE A 1 88 ? 8.036 6.301 -6.299 1.00 91.75 88 PHE A CA 1
ATOM 730 C C . PHE A 1 88 ? 8.980 5.640 -7.306 1.00 91.75 88 PHE A C 1
ATOM 732 O O . PHE A 1 88 ? 10.093 5.262 -6.945 1.00 91.75 88 PHE A O 1
ATOM 739 N N . CYS A 1 89 ? 8.594 5.576 -8.584 1.00 90.50 89 CYS A N 1
ATOM 740 C CA . CYS A 1 89 ? 9.437 5.001 -9.634 1.00 90.50 89 CYS A CA 1
ATOM 741 C C . CYS A 1 89 ? 10.734 5.797 -9.813 1.00 90.50 89 CYS A C 1
ATOM 743 O O . CYS A 1 89 ? 11.810 5.211 -9.896 1.00 90.50 89 CYS A O 1
ATOM 745 N N . LYS A 1 90 ? 10.657 7.135 -9.776 1.00 89.38 90 LYS A N 1
ATOM 746 C CA . LYS A 1 90 ? 11.833 8.011 -9.859 1.00 89.38 90 LYS A CA 1
ATOM 747 C C . LYS A 1 90 ? 12.798 7.799 -8.691 1.00 89.38 90 LYS A C 1
ATOM 749 O O . LYS A 1 90 ? 14.003 7.737 -8.903 1.00 89.38 90 LYS A O 1
ATOM 754 N N . SER A 1 91 ? 12.284 7.669 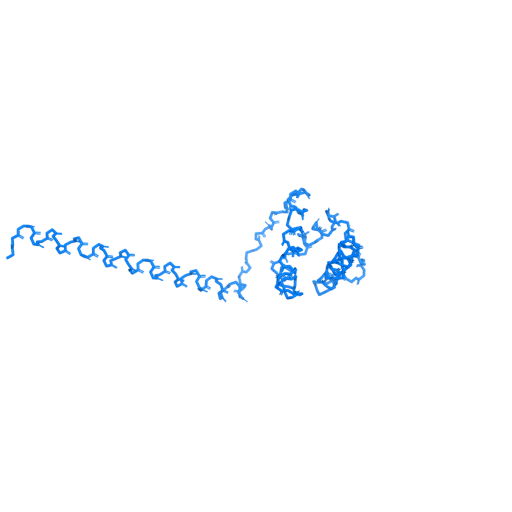-7.468 1.00 90.19 91 SER A N 1
ATOM 755 C CA . SER A 1 91 ? 13.108 7.484 -6.262 1.00 90.19 91 SER A CA 1
ATOM 756 C C . SER A 1 91 ? 13.807 6.124 -6.221 1.00 90.19 91 SER A C 1
ATOM 758 O O . SER A 1 91 ? 14.869 5.999 -5.609 1.00 90.19 91 SER A O 1
ATOM 760 N N . ASN A 1 92 ? 13.233 5.130 -6.904 1.00 89.12 92 ASN A N 1
ATOM 761 C CA . ASN A 1 92 ? 13.734 3.760 -6.978 1.00 89.12 92 ASN A CA 1
ATOM 762 C C . ASN A 1 92 ? 14.428 3.431 -8.313 1.00 89.12 92 ASN A C 1
ATOM 764 O O . ASN A 1 92 ? 14.729 2.271 -8.574 1.00 89.12 92 ASN A O 1
ATOM 768 N N . ASN A 1 93 ? 14.711 4.439 -9.148 1.00 87.94 93 ASN A N 1
ATOM 769 C CA . ASN A 1 93 ? 15.358 4.289 -10.459 1.00 87.94 93 ASN A CA 1
ATOM 770 C C . ASN A 1 93 ? 14.664 3.278 -11.395 1.00 87.94 93 ASN A C 1
ATOM 772 O O . ASN A 1 93 ? 15.317 2.581 -12.173 1.00 87.94 93 ASN A O 1
ATOM 776 N N . ILE A 1 94 ? 13.335 3.203 -11.328 1.00 87.62 94 ILE A N 1
ATOM 777 C CA . ILE A 1 94 ? 12.524 2.349 -12.198 1.00 87.62 94 ILE A CA 1
ATOM 778 C C . ILE A 1 94 ? 12.252 3.119 -13.487 1.00 87.62 94 ILE A C 1
ATOM 780 O O . ILE A 1 94 ? 11.627 4.184 -13.473 1.00 87.62 94 ILE A O 1
ATOM 784 N N . ILE A 1 95 ? 12.742 2.586 -14.604 1.00 83.56 95 ILE A N 1
ATOM 785 C CA . ILE A 1 95 ? 12.590 3.213 -15.915 1.00 83.56 95 ILE A CA 1
ATOM 786 C C . ILE A 1 95 ? 11.186 2.906 -16.439 1.00 83.56 95 ILE A C 1
ATOM 788 O O . ILE A 1 95 ? 10.868 1.767 -16.762 1.00 83.56 95 ILE A O 1
ATOM 792 N N . LEU A 1 96 ? 10.347 3.938 -16.537 1.00 80.19 96 LEU A N 1
ATOM 793 C CA . LEU A 1 96 ? 9.025 3.848 -17.153 1.00 80.19 96 LEU A CA 1
ATOM 794 C C . LEU A 1 96 ? 9.069 4.434 -18.565 1.00 80.19 96 LEU A C 1
ATOM 796 O O . LEU A 1 96 ? 9.483 5.584 -18.743 1.00 80.19 96 LEU A O 1
ATOM 800 N N . ASP A 1 97 ? 8.580 3.692 -19.559 1.00 76.06 97 ASP A N 1
ATOM 801 C CA . ASP A 1 97 ? 8.391 4.244 -20.901 1.00 76.06 97 ASP A CA 1
ATOM 802 C C . ASP A 1 97 ? 7.353 5.382 -20.858 1.00 76.06 97 ASP A C 1
ATOM 804 O O . ASP A 1 97 ? 6.210 5.225 -20.416 1.00 76.06 97 ASP A O 1
ATOM 808 N N . SER A 1 98 ? 7.765 6.555 -21.339 1.00 66.75 98 SER A N 1
ATOM 809 C CA . SER A 1 98 ? 6.941 7.759 -21.460 1.00 66.75 98 SER A CA 1
ATOM 810 C C . SER A 1 98 ? 5.625 7.543 -22.214 1.00 66.75 98 SER A C 1
ATOM 812 O O . SER A 1 98 ? 4.645 8.221 -21.908 1.00 66.75 98 SER A O 1
ATOM 814 N N . LYS A 1 99 ? 5.576 6.584 -23.150 1.00 66.25 99 LYS A N 1
ATOM 815 C CA . LYS A 1 99 ? 4.394 6.307 -23.980 1.00 66.25 99 LYS A CA 1
ATOM 816 C C . LYS A 1 99 ? 3.380 5.369 -23.316 1.00 66.25 99 LYS A C 1
ATOM 818 O O . LYS A 1 99 ? 2.292 5.189 -23.855 1.00 66.25 99 LYS A O 1
ATOM 823 N N . GLN A 1 100 ? 3.702 4.779 -22.160 1.00 58.53 100 GLN A N 1
ATOM 824 C CA . GLN A 1 100 ? 2.892 3.724 -21.536 1.00 58.53 100 GLN A CA 1
ATOM 825 C C . GLN A 1 100 ? 2.757 3.877 -20.009 1.00 58.53 100 GLN A C 1
ATOM 827 O O . GLN A 1 100 ? 2.810 2.900 -19.268 1.00 58.53 100 GLN A O 1
ATOM 832 N N . ARG A 1 101 ? 2.528 5.098 -19.505 1.00 72.88 101 ARG A N 1
ATOM 833 C CA . ARG A 1 101 ? 2.322 5.373 -18.064 1.00 72.88 101 ARG A CA 1
ATOM 834 C C . ARG A 1 101 ? 0.916 5.010 -17.569 1.00 72.88 101 ARG A C 1
ATOM 836 O O . ARG A 1 101 ? 0.212 5.845 -17.005 1.00 72.88 101 ARG A O 1
ATOM 843 N N . SER A 1 102 ? 0.477 3.776 -17.792 1.00 86.31 102 SER A N 1
ATOM 844 C CA . SER A 1 102 ? -0.719 3.250 -17.129 1.00 86.31 102 SER A CA 1
ATOM 845 C C . SER A 1 102 ? -0.331 2.567 -15.818 1.00 86.31 102 SER A C 1
ATOM 847 O O . SER A 1 102 ? 0.771 2.038 -15.681 1.00 86.31 102 SER A O 1
ATOM 849 N N . LYS A 1 103 ? -1.250 2.530 -14.847 1.00 88.31 103 LYS A N 1
ATOM 850 C CA . LYS A 1 103 ? -1.049 1.781 -13.595 1.00 88.31 103 LYS A CA 1
ATOM 851 C C . LYS A 1 103 ? -0.715 0.308 -13.841 1.00 88.31 103 LYS A C 1
ATOM 853 O O . LYS A 1 103 ? 0.137 -0.241 -13.159 1.00 88.31 103 LYS A O 1
ATOM 858 N N . ALA A 1 104 ? -1.350 -0.306 -14.839 1.00 88.31 104 ALA A N 1
ATOM 859 C CA . ALA A 1 104 ? -1.072 -1.688 -15.218 1.00 88.31 104 ALA A CA 1
ATOM 860 C C . ALA A 1 104 ? 0.396 -1.869 -15.637 1.00 88.31 104 ALA A C 1
ATOM 862 O O . ALA A 1 104 ? 1.083 -2.742 -15.122 1.00 88.31 104 ALA A O 1
ATOM 863 N N . LYS A 1 105 ? 0.908 -0.974 -16.488 1.00 88.50 105 LYS A N 1
ATOM 864 C CA . LYS A 1 105 ? 2.299 -1.015 -16.953 1.00 88.50 105 LYS A CA 1
ATOM 865 C C . LYS A 1 105 ? 3.309 -0.744 -15.843 1.00 88.50 105 LYS A C 1
ATOM 867 O O . LYS A 1 105 ? 4.341 -1.400 -15.788 1.00 88.50 105 LYS A O 1
ATOM 872 N N . ILE A 1 106 ? 2.994 0.179 -14.935 1.00 90.00 106 ILE A N 1
ATOM 873 C CA . ILE A 1 106 ? 3.822 0.435 -13.750 1.00 90.00 106 ILE A CA 1
ATOM 874 C C . ILE A 1 106 ? 3.916 -0.823 -12.880 1.00 90.00 106 ILE A C 1
ATOM 876 O O . ILE A 1 106 ? 5.008 -1.177 -12.443 1.00 90.00 106 ILE A O 1
ATOM 880 N N . SER A 1 107 ? 2.793 -1.512 -12.659 1.00 91.56 107 SER A N 1
ATOM 881 C CA . SER A 1 107 ? 2.781 -2.763 -11.898 1.00 91.56 107 SER A CA 1
ATOM 882 C C . SER A 1 107 ? 3.624 -3.848 -12.571 1.00 91.56 107 SER A C 1
ATOM 884 O O . SER A 1 107 ? 4.506 -4.421 -11.932 1.00 91.56 107 SER A O 1
ATOM 886 N N . GLU A 1 108 ? 3.432 -4.063 -13.880 1.00 90.50 108 GLU A N 1
ATOM 887 C CA . GLU A 1 108 ? 4.216 -5.023 -14.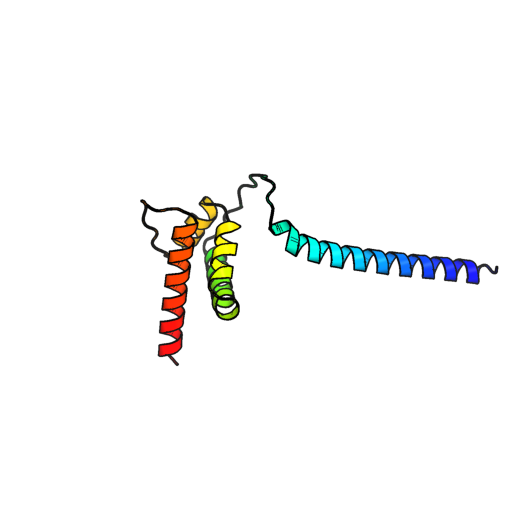669 1.00 90.50 108 GLU A CA 1
ATOM 888 C C . GLU A 1 108 ? 5.727 -4.782 -14.533 1.00 90.50 108 GLU A C 1
ATOM 890 O O . GLU A 1 108 ? 6.485 -5.728 -14.315 1.00 90.50 108 GLU A O 1
ATOM 895 N N . GLU A 1 109 ? 6.177 -3.528 -14.630 1.00 90.50 109 GLU A N 1
ATOM 896 C CA . GLU A 1 109 ? 7.600 -3.208 -14.502 1.00 90.50 109 GLU A CA 1
ATOM 897 C C . GLU A 1 109 ? 8.128 -3.413 -13.083 1.00 90.50 109 GLU A C 1
ATOM 899 O O . GLU A 1 109 ? 9.175 -4.035 -12.906 1.00 90.50 109 GLU A O 1
ATOM 904 N N . ILE A 1 110 ? 7.399 -2.983 -12.051 1.00 91.12 110 ILE A N 1
ATOM 905 C CA . ILE A 1 110 ? 7.822 -3.203 -10.659 1.00 91.12 110 ILE A CA 1
ATOM 906 C C . ILE A 1 110 ? 7.946 -4.702 -10.361 1.00 91.12 110 ILE A C 1
ATOM 908 O O . ILE A 1 110 ? 8.937 -5.134 -9.769 1.00 91.12 110 ILE A O 1
ATOM 912 N N . ILE A 1 111 ? 6.993 -5.510 -10.833 1.00 91.94 111 ILE A N 1
ATOM 913 C CA . ILE A 1 111 ? 7.043 -6.969 -10.695 1.00 91.94 111 ILE A CA 1
ATOM 914 C C . ILE A 1 111 ? 8.290 -7.534 -11.387 1.00 91.94 111 ILE A C 1
ATOM 916 O O . ILE A 1 111 ? 9.003 -8.341 -10.786 1.00 91.94 111 ILE A O 1
ATOM 920 N N . LYS A 1 112 ? 8.613 -7.100 -12.613 1.00 91.00 112 LYS A N 1
ATOM 921 C CA . LYS A 1 112 ? 9.841 -7.535 -13.306 1.00 91.00 112 LYS A CA 1
ATOM 922 C C . LYS A 1 112 ? 11.094 -7.196 -12.503 1.00 91.00 112 LYS A C 1
ATOM 924 O O . LYS A 1 112 ? 11.946 -8.068 -12.330 1.00 91.00 112 LYS A O 1
ATOM 929 N N . TYR A 1 113 ? 11.195 -5.975 -11.980 1.00 90.81 113 TYR A N 1
ATOM 930 C CA . TYR A 1 113 ? 12.317 -5.559 -11.134 1.00 90.81 113 TYR A CA 1
ATOM 931 C C . TYR A 1 113 ? 12.436 -6.428 -9.879 1.00 90.81 113 TYR A C 1
ATOM 933 O O . TYR A 1 113 ? 13.535 -6.852 -9.520 1.00 90.81 113 TYR A O 1
ATOM 941 N N . PHE A 1 114 ? 11.319 -6.759 -9.233 1.00 92.38 114 PHE A N 1
ATOM 942 C CA . PHE A 1 114 ? 11.316 -7.638 -8.067 1.00 92.38 114 PHE A CA 1
ATOM 943 C C . PHE A 1 114 ? 11.714 -9.076 -8.400 1.00 92.38 114 PHE A C 1
ATOM 945 O O . PHE A 1 114 ? 12.497 -9.673 -7.661 1.00 92.38 114 PHE A O 1
ATOM 952 N N . ILE A 1 115 ? 11.249 -9.628 -9.522 1.00 89.81 115 ILE A N 1
ATOM 953 C CA . ILE A 1 115 ? 11.668 -10.956 -9.992 1.00 89.81 115 ILE A CA 1
ATOM 954 C C . ILE A 1 115 ? 13.175 -10.971 -10.274 1.00 89.81 115 ILE A C 1
ATOM 956 O O . ILE A 1 115 ? 13.872 -11.898 -9.857 1.00 89.81 115 ILE A O 1
ATOM 960 N N . GLN A 1 116 ? 13.699 -9.933 -10.931 1.00 88.44 116 GLN A N 1
ATOM 961 C CA . GLN A 1 116 ? 15.133 -9.795 -11.191 1.00 88.44 116 GLN A CA 1
ATOM 962 C C . GLN A 1 116 ? 15.931 -9.691 -9.887 1.00 88.44 116 GLN A C 1
ATOM 964 O O . GLN A 1 116 ? 16.893 -10.435 -9.699 1.00 88.44 116 GLN A O 1
ATOM 969 N N . ARG A 1 117 ? 15.500 -8.834 -8.951 1.00 87.75 117 ARG A N 1
ATOM 970 C CA . ARG A 1 117 ? 16.122 -8.687 -7.627 1.00 87.75 117 ARG A CA 1
ATOM 971 C C . ARG A 1 117 ? 16.138 -10.024 -6.883 1.00 87.75 117 ARG A C 1
ATOM 973 O O . ARG A 1 117 ? 17.193 -10.430 -6.406 1.00 87.75 117 ARG A O 1
ATOM 980 N N . LYS A 1 118 ? 15.022 -10.762 -6.885 1.00 86.56 118 LYS A N 1
ATOM 981 C CA . LYS A 1 118 ? 14.909 -12.109 -6.299 1.00 86.56 118 LYS A CA 1
ATOM 982 C C . LYS A 1 118 ? 15.905 -13.086 -6.921 1.00 86.56 118 LYS A C 1
ATOM 984 O O . LYS A 1 118 ? 16.565 -13.828 -6.196 1.00 86.56 118 LYS A O 1
ATOM 989 N N . ALA A 1 119 ? 16.023 -13.089 -8.248 1.00 85.31 119 ALA A N 1
ATOM 990 C CA . ALA A 1 119 ? 16.942 -13.967 -8.966 1.00 85.31 119 ALA A CA 1
ATOM 991 C C . ALA A 1 119 ? 18.415 -13.655 -8.655 1.00 85.31 119 ALA A C 1
ATOM 993 O O . ALA A 1 119 ? 19.205 -14.582 -8.489 1.00 85.31 119 ALA A O 1
ATOM 994 N N . ILE A 1 120 ? 18.779 -12.374 -8.532 1.00 82.00 120 ILE A N 1
ATOM 995 C CA . ILE A 1 120 ? 20.131 -11.944 -8.144 1.00 82.00 120 ILE A CA 1
ATOM 996 C C . ILE A 1 120 ? 20.430 -12.371 -6.704 1.00 82.00 120 ILE A C 1
ATOM 998 O O . ILE A 1 120 ? 21.455 -13.000 -6.457 1.00 82.00 120 ILE A O 1
ATOM 1002 N N . THR A 1 121 ? 19.521 -12.101 -5.761 1.00 78.75 121 THR A N 1
ATOM 1003 C CA . THR A 1 121 ? 19.708 -12.473 -4.350 1.00 78.75 121 THR A CA 1
ATOM 1004 C C . THR A 1 121 ? 19.823 -13.989 -4.169 1.00 78.75 121 THR A C 1
ATOM 1006 O O . THR A 1 121 ? 20.655 -14.441 -3.393 1.00 78.75 121 THR A O 1
ATOM 1009 N N . LYS A 1 122 ? 19.055 -14.786 -4.925 1.00 68.62 122 LYS A N 1
ATOM 1010 C CA . LYS A 1 122 ? 19.125 -16.256 -4.877 1.00 68.62 122 LYS A CA 1
ATOM 1011 C C . LYS A 1 122 ? 20.398 -16.831 -5.513 1.00 68.62 122 LYS A C 1
ATOM 1013 O O . LYS A 1 122 ? 20.802 -17.915 -5.131 1.00 68.62 122 LYS A O 1
ATOM 1018 N N . LYS A 1 123 ? 21.010 -16.140 -6.482 1.00 60.47 123 LYS A N 1
ATOM 1019 C CA . LYS A 1 123 ? 22.297 -16.544 -7.085 1.00 60.47 123 LYS A CA 1
ATOM 1020 C C . LYS A 1 123 ? 23.512 -16.195 -6.221 1.00 60.47 123 LYS A C 1
ATOM 1022 O O . LYS A 1 123 ? 24.599 -16.683 -6.503 1.00 60.47 123 LYS A O 1
ATOM 1027 N N . SER A 1 124 ? 23.341 -15.309 -5.243 1.00 54.59 124 SER A N 1
ATOM 1028 C CA . SER A 1 124 ? 24.404 -14.864 -4.336 1.00 54.59 124 SER A CA 1
ATOM 1029 C C . SER A 1 124 ? 24.448 -15.656 -3.018 1.00 54.59 124 SER A C 1
ATOM 1031 O O . SER A 1 124 ? 25.265 -15.327 -2.158 1.00 54.59 124 SER A O 1
ATOM 1033 N N . LEU A 1 125 ? 23.562 -16.646 -2.860 1.00 46.97 125 LEU A N 1
ATOM 1034 C CA . LEU A 1 125 ? 23.519 -17.645 -1.787 1.00 46.97 125 LEU A CA 1
ATOM 1035 C C . LEU A 1 125 ? 23.964 -18.993 -2.357 1.00 46.97 125 LEU A C 1
ATOM 1037 O O . LEU A 1 125 ? 24.656 -19.723 -1.620 1.00 46.97 125 LEU A O 1
#

Foldseek 3Di:
DDPVVVVVVVVVVVVVVVVVVVVVVVVVVVVVVVPLVDDDDDPPVPPQDDLVVLVVVLVVLLVVCVPPNLVSLLSVLVSDDLVNLVSSCVSVVQDDDPVDSDSVSSSVSSNVVSVVVVVVVVVVD

Sequence (125 aa):
MTKIEKIKSKIQRIENLIDDLKKDIVQLEQDTKETEKNKTKIKKTEEIPNSKILKEVYDDLYKSFMNHDSKVVDEFIKSKNMEYLNAFCKSNNIILDSKQRSKAKISEEIIKYFIQRKAITKKSL

Nearest PDB structures (foldseek):
  3dxm-assembly1_G  TM=3.788E-01  e=4.412E+00  Bos taurus
  6wo6-assembly2_B  TM=3.756E-01  e=7.056E+00  Legionella pneumophila str. Paris

Mean predicted aligned error: 14.6 Å

Secondary structure (DSSP, 8-state):
--HHHHHHHHHHHHHHHHHHHHHHHHHHHHHHHHHTTS------------HHHHHHHHHHHHHHHHHH-THHHHHHHHHS-HHHHHHHHHHTT----TT---HHHHHHHHHHHHHHHHHHHHHT-

Radius of gyration: 23.22 Å; Cα contacts (8 Å, |Δi|>4): 56; chains: 1; bounding box: 56×33×73 Å